Protein AF-A0A542E0P0-F1 (afdb_monomer)

Solvent-accessible surface area (backbone atoms only — not comparable to full-atom values): 4764 Å² total; per-residue (Å²): 137,85,82,83,78,82,76,76,80,77,75,74,90,76,58,90,79,63,78,69,78,80,72,78,72,69,88,80,50,66,70,37,53,34,36,28,83,89,71,41,62,27,32,26,74,40,69,56,90,69,33,29,35,29,34,36,85,93,47,77,45,83,40,54,59,79,40,90,56,58,40,82,112

Structure (mmCIF, N/CA/C/O backbone):
data_AF-A0A542E0P0-F1
#
_entry.id   AF-A0A542E0P0-F1
#
loop_
_atom_site.group_PDB
_atom_site.id
_atom_site.type_symbol
_atom_site.label_atom_id
_atom_site.label_alt_id
_atom_site.label_comp_id
_atom_site.label_asym_id
_atom_site.label_entity_id
_atom_site.label_seq_id
_atom_site.pdbx_PDB_ins_code
_atom_site.Cartn_x
_atom_site.Cartn_y
_atom_site.Cartn_z
_atom_site.occupancy
_atom_site.B_iso_or_equiv
_atom_site.auth_seq_id
_atom_site.auth_comp_id
_atom_site.auth_asym_id
_atom_site.auth_atom_id
_atom_site.pdbx_PDB_model_num
ATOM 1 N N . MET A 1 1 ? 59.088 -1.559 -31.132 1.00 39.69 1 MET A N 1
ATOM 2 C CA . MET A 1 1 ? 57.715 -1.620 -31.681 1.00 39.69 1 MET A CA 1
ATOM 3 C C . MET A 1 1 ? 56.801 -1.923 -30.510 1.00 39.69 1 MET A C 1
ATOM 5 O O . MET A 1 1 ? 56.621 -3.080 -30.160 1.00 39.69 1 MET A O 1
ATOM 9 N N . ASP A 1 2 ? 56.335 -0.879 -29.835 1.00 43.38 2 ASP A N 1
ATOM 10 C CA . ASP A 1 2 ? 55.604 -0.980 -28.572 1.00 43.38 2 ASP A CA 1
ATOM 11 C C . ASP A 1 2 ? 54.126 -1.291 -28.832 1.00 43.38 2 ASP A C 1
ATOM 13 O O . ASP A 1 2 ? 53.369 -0.461 -29.340 1.00 43.38 2 ASP A O 1
ATOM 17 N N . SER A 1 3 ? 53.711 -2.516 -28.510 1.00 50.41 3 SER A N 1
ATOM 18 C CA . SER A 1 3 ? 52.322 -2.964 -28.598 1.00 50.41 3 SER A CA 1
ATOM 19 C C . SER A 1 3 ? 51.500 -2.361 -27.455 1.00 50.41 3 SER A C 1
ATOM 21 O O . SER A 1 3 ? 51.673 -2.712 -26.289 1.00 50.41 3 SER A O 1
ATOM 23 N N . ARG A 1 4 ? 50.600 -1.435 -27.794 1.00 59.25 4 ARG A N 1
ATOM 24 C CA . ARG A 1 4 ? 49.701 -0.746 -26.861 1.00 59.25 4 ARG A CA 1
ATOM 25 C C . ARG A 1 4 ? 48.504 -1.652 -26.541 1.00 59.25 4 ARG A C 1
ATOM 27 O O . ARG A 1 4 ? 47.563 -1.736 -27.325 1.00 59.25 4 ARG A O 1
ATOM 34 N N . SER A 1 5 ? 48.547 -2.347 -25.408 1.00 56.72 5 SER A N 1
ATOM 35 C CA . SER A 1 5 ? 47.462 -3.223 -24.948 1.00 56.72 5 SER A CA 1
ATOM 36 C C . SER A 1 5 ? 46.234 -2.398 -24.543 1.00 56.72 5 SER A C 1
ATOM 38 O O . SER A 1 5 ? 46.269 -1.647 -23.568 1.00 56.72 5 SER A O 1
ATOM 40 N N . THR A 1 6 ? 45.131 -2.527 -25.277 1.00 59.50 6 THR A N 1
ATOM 41 C CA . THR A 1 6 ? 43.823 -1.960 -24.924 1.00 59.50 6 THR A CA 1
ATOM 42 C C . THR A 1 6 ? 43.222 -2.742 -23.756 1.00 59.50 6 THR A C 1
ATOM 44 O O . THR A 1 6 ? 42.551 -3.755 -23.936 1.00 59.50 6 THR A O 1
ATOM 47 N N . ALA A 1 7 ? 43.478 -2.289 -22.528 1.00 62.31 7 ALA A N 1
ATOM 48 C CA . ALA A 1 7 ? 42.888 -2.885 -21.334 1.00 62.31 7 ALA A CA 1
ATOM 49 C C . ALA A 1 7 ? 41.354 -2.737 -21.368 1.00 62.31 7 ALA A C 1
ATOM 51 O O . ALA A 1 7 ? 40.814 -1.639 -21.218 1.00 62.31 7 ALA A O 1
ATOM 52 N N . ALA A 1 8 ? 40.643 -3.848 -21.576 1.00 63.72 8 ALA A N 1
ATOM 53 C CA . ALA A 1 8 ? 39.194 -3.899 -21.459 1.00 63.72 8 ALA A CA 1
ATOM 54 C C . ALA A 1 8 ? 38.802 -3.569 -20.011 1.00 63.72 8 ALA A C 1
ATOM 56 O O . ALA A 1 8 ? 39.146 -4.293 -19.077 1.00 63.72 8 ALA A O 1
ATOM 57 N N . ARG A 1 9 ? 38.109 -2.442 -19.823 1.00 62.34 9 ARG A N 1
ATOM 58 C CA . ARG A 1 9 ? 37.646 -1.960 -18.518 1.00 62.34 9 ARG A CA 1
ATOM 59 C C . ARG A 1 9 ? 36.777 -3.039 -17.866 1.00 62.34 9 ARG A C 1
ATOM 61 O O . ARG A 1 9 ? 35.690 -3.335 -18.365 1.00 62.34 9 ARG A O 1
ATOM 68 N N . SER A 1 10 ? 37.249 -3.638 -16.775 1.00 61.72 10 SER A N 1
ATOM 69 C CA . SER A 1 10 ? 36.471 -4.622 -16.026 1.00 61.72 10 SER A CA 1
ATOM 70 C C . SER A 1 10 ? 35.201 -3.954 -15.488 1.00 61.72 10 SER A C 1
ATOM 72 O O . SER A 1 10 ? 35.243 -2.911 -14.833 1.00 61.72 10 SER A O 1
ATOM 74 N N . LYS A 1 11 ? 34.035 -4.524 -15.814 1.00 63.19 11 LYS A N 1
ATOM 75 C CA . LYS A 1 11 ? 32.764 -4.116 -15.205 1.00 63.19 11 LYS A CA 1
ATOM 76 C C . LYS A 1 11 ? 32.836 -4.521 -13.735 1.00 63.19 11 LYS A C 1
ATOM 78 O O . LYS A 1 11 ? 33.008 -5.702 -13.446 1.00 63.19 11 LYS A O 1
ATOM 83 N N . GLN A 1 12 ? 32.746 -3.553 -12.826 1.00 63.91 12 GLN A N 1
ATOM 84 C CA . GLN A 1 12 ? 32.717 -3.814 -11.386 1.00 63.91 12 GLN A CA 1
ATOM 85 C C . GLN A 1 12 ? 31.597 -4.827 -11.091 1.00 63.91 12 GLN A C 1
ATOM 87 O O . GLN A 1 12 ? 30.433 -4.561 -11.392 1.00 63.91 12 GLN A O 1
ATOM 92 N N . SER A 1 13 ? 31.946 -6.011 -10.569 1.00 60.12 13 SER A N 1
ATOM 93 C CA . SER A 1 13 ? 30.988 -7.110 -10.359 1.00 60.12 13 SER A CA 1
ATOM 94 C C . SER A 1 13 ? 30.006 -6.846 -9.209 1.00 60.12 13 SER A C 1
ATOM 96 O O . SER A 1 13 ? 28.993 -7.530 -9.097 1.00 60.12 13 SER A O 1
ATOM 98 N N . THR A 1 14 ? 30.261 -5.811 -8.408 1.00 60.66 14 THR A N 1
ATOM 99 C CA . THR A 1 14 ? 29.536 -5.434 -7.190 1.00 60.66 14 THR A CA 1
ATOM 100 C C . THR A 1 14 ? 28.961 -4.018 -7.284 1.00 60.66 14 THR A C 1
ATOM 102 O O . THR A 1 14 ? 29.142 -3.206 -6.383 1.00 60.66 14 THR A O 1
ATOM 105 N N . SER A 1 15 ? 28.281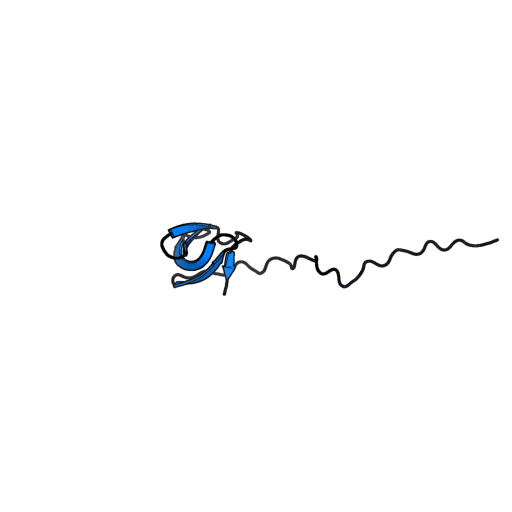 -3.674 -8.383 1.00 63.09 15 SER A N 1
ATOM 106 C CA . SER A 1 15 ? 27.538 -2.405 -8.426 1.00 63.09 15 SER A CA 1
ATOM 107 C C . SER A 1 15 ? 26.337 -2.471 -7.465 1.00 63.09 15 SER A C 1
ATOM 109 O O . SER A 1 15 ? 25.421 -3.255 -7.725 1.00 63.09 15 SER A O 1
ATOM 111 N N . PRO A 1 16 ? 26.288 -1.645 -6.398 1.00 64.69 16 PRO A N 1
ATOM 112 C CA . PRO A 1 16 ? 25.175 -1.623 -5.440 1.00 64.69 16 PRO A CA 1
ATOM 113 C C . PRO A 1 16 ? 23.876 -1.075 -6.052 1.00 64.69 16 PRO A C 1
ATOM 115 O O . PRO A 1 16 ? 22.810 -1.194 -5.463 1.00 64.69 16 PRO A O 1
ATOM 118 N N . PHE A 1 17 ? 23.947 -0.499 -7.256 1.00 64.44 17 PHE A N 1
ATOM 119 C CA . PHE A 1 17 ? 22.792 -0.017 -8.017 1.00 64.44 17 PHE A CA 1
ATOM 120 C C . PHE A 1 17 ? 22.204 -1.080 -8.952 1.00 64.44 17 PHE A C 1
ATOM 122 O O . PHE A 1 17 ? 21.353 -0.764 -9.791 1.00 64.44 17 PHE A O 1
ATOM 129 N N . ARG A 1 18 ? 22.662 -2.337 -8.865 1.00 64.44 18 ARG A N 1
ATOM 130 C CA . ARG A 1 18 ? 22.056 -3.433 -9.617 1.00 64.44 18 ARG A CA 1
ATOM 131 C C . ARG A 1 18 ? 20.665 -3.689 -9.047 1.00 64.44 18 ARG A C 1
ATOM 133 O O . ARG A 1 18 ? 20.528 -4.334 -8.019 1.00 64.44 18 ARG A O 1
ATOM 140 N N . ARG A 1 19 ? 19.642 -3.167 -9.727 1.00 61.69 19 ARG A N 1
ATOM 141 C CA . ARG A 1 19 ? 18.245 -3.496 -9.431 1.00 61.69 19 ARG A CA 1
ATOM 142 C C . ARG A 1 19 ? 18.084 -5.010 -9.541 1.00 61.69 19 ARG A C 1
ATOM 144 O O . ARG A 1 19 ? 18.286 -5.566 -10.623 1.00 61.69 19 ARG A O 1
ATOM 151 N N . GLU A 1 20 ? 17.796 -5.653 -8.415 1.00 64.56 20 GLU A N 1
ATOM 152 C CA . GLU A 1 20 ? 17.387 -7.052 -8.382 1.00 64.56 20 GLU A CA 1
ATOM 153 C C . GLU A 1 20 ? 16.174 -7.240 -9.291 1.00 64.56 20 GLU A C 1
ATOM 155 O O . GLU A 1 20 ? 15.328 -6.348 -9.424 1.00 64.56 20 GLU A O 1
ATOM 160 N N . ALA A 1 21 ? 16.140 -8.381 -9.981 1.00 58.47 21 ALA A N 1
ATOM 161 C CA . ALA A 1 21 ? 14.985 -8.756 -10.779 1.00 58.47 21 ALA A CA 1
ATOM 162 C C . ALA A 1 21 ? 13.750 -8.720 -9.872 1.00 58.47 21 ALA A C 1
ATOM 164 O O . ALA A 1 21 ? 13.809 -9.219 -8.749 1.00 58.47 21 ALA A O 1
ATOM 165 N N . ALA A 1 22 ? 12.673 -8.087 -10.347 1.00 58.19 22 ALA A N 1
ATOM 166 C CA . ALA A 1 22 ? 11.451 -7.955 -9.569 1.00 58.19 22 ALA A CA 1
ATOM 167 C C . ALA A 1 22 ? 11.028 -9.347 -9.064 1.00 58.19 22 ALA A C 1
ATOM 169 O O . ALA A 1 22 ? 10.980 -10.277 -9.879 1.00 58.19 22 ALA A O 1
ATOM 170 N N . PRO A 1 23 ? 10.783 -9.518 -7.752 1.00 59.50 23 PRO A N 1
ATOM 171 C CA . PRO A 1 23 ? 10.324 -10.791 -7.224 1.00 59.50 23 PRO A CA 1
ATOM 172 C C . PRO A 1 23 ? 9.033 -11.214 -7.940 1.00 59.50 23 PRO A C 1
ATOM 174 O O . PRO A 1 23 ? 8.300 -10.351 -8.441 1.00 59.50 23 PRO A O 1
ATOM 177 N N . PRO A 1 24 ? 8.758 -12.529 -8.027 1.00 61.72 24 PRO A N 1
ATOM 178 C CA . PRO A 1 24 ? 7.501 -13.013 -8.583 1.00 61.72 24 PRO A CA 1
ATOM 179 C C . PRO A 1 24 ? 6.339 -12.309 -7.881 1.00 61.72 24 PRO A C 1
ATOM 181 O O . PRO A 1 24 ? 6.396 -12.100 -6.668 1.00 61.72 24 PRO A O 1
ATOM 184 N N . THR A 1 25 ? 5.329 -11.903 -8.658 1.00 63.94 25 THR A N 1
ATOM 185 C CA . THR A 1 25 ? 4.138 -11.225 -8.139 1.00 63.94 25 THR A CA 1
ATOM 186 C C . THR A 1 25 ? 3.576 -12.052 -6.985 1.00 63.94 25 THR A C 1
ATOM 188 O O . THR A 1 25 ? 3.182 -13.194 -7.224 1.00 63.94 25 THR A O 1
ATOM 191 N N . PRO A 1 26 ? 3.592 -11.533 -5.747 1.00 67.25 26 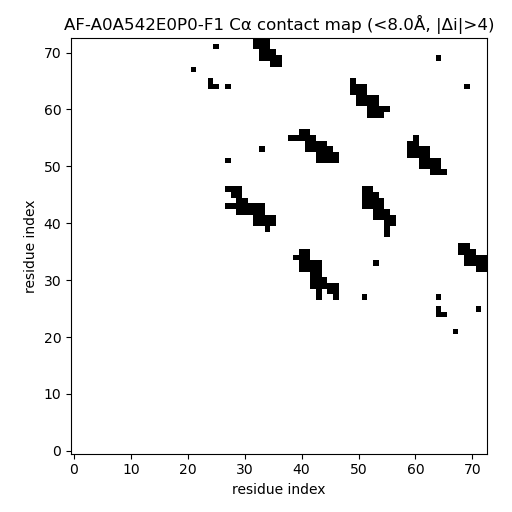PRO A N 1
ATOM 192 C CA . PRO A 1 26 ? 3.044 -12.257 -4.615 1.00 67.25 26 PRO A CA 1
ATOM 193 C C . PRO A 1 26 ? 1.548 -12.455 -4.835 1.00 67.25 26 PRO A C 1
ATOM 195 O O . PRO A 1 26 ? 0.855 -11.527 -5.257 1.00 67.25 26 PRO A O 1
ATOM 198 N N . ASP A 1 27 ? 1.041 -13.644 -4.531 1.00 75.81 27 ASP A N 1
ATOM 199 C CA . ASP A 1 27 ? -0.398 -13.863 -4.457 1.00 75.81 27 ASP A CA 1
ATOM 200 C C . ASP A 1 27 ? -0.915 -13.191 -3.180 1.00 75.81 27 ASP A C 1
ATOM 202 O O . ASP A 1 27 ? -0.854 -13.761 -2.094 1.00 75.81 27 ASP A O 1
ATOM 206 N N . TYR A 1 28 ? -1.374 -11.946 -3.300 1.00 82.00 28 TYR A N 1
ATOM 207 C CA . TYR A 1 28 ? -1.914 -11.194 -2.170 1.00 82.00 28 TYR A CA 1
ATOM 208 C C . TYR A 1 28 ? -3.255 -11.779 -1.722 1.00 82.00 28 TYR A C 1
ATOM 210 O O . TYR A 1 28 ? -4.173 -11.949 -2.532 1.00 82.00 28 TYR A O 1
ATOM 218 N N . GLN A 1 29 ? -3.397 -12.026 -0.422 1.00 85.75 29 GLN A N 1
ATOM 219 C CA . GLN A 1 29 ? -4.651 -12.431 0.204 1.00 85.75 29 GLN A CA 1
ATOM 220 C C . GLN A 1 29 ? -5.264 -11.285 1.010 1.00 85.75 29 GLN A C 1
ATOM 222 O O . GLN A 1 29 ? -4.606 -10.317 1.393 1.00 85.75 29 GLN A O 1
ATOM 227 N N . VAL A 1 30 ? -6.573 -11.375 1.258 1.00 89.44 30 VAL A N 1
ATOM 228 C CA . VAL A 1 30 ? -7.226 -10.476 2.217 1.00 89.44 30 VAL A CA 1
ATOM 229 C C . VAL A 1 30 ? -6.563 -10.678 3.576 1.00 89.44 30 VAL A C 1
ATOM 231 O O . VAL A 1 30 ? -6.269 -11.806 3.948 1.00 89.44 30 VAL A O 1
ATOM 234 N N . ASP A 1 31 ? -6.353 -9.578 4.296 1.00 89.19 31 ASP A N 1
ATOM 235 C CA . ASP A 1 31 ? -5.661 -9.476 5.578 1.00 89.19 31 ASP A CA 1
ATOM 236 C C . ASP A 1 31 ? -4.124 -9.518 5.559 1.00 89.19 31 ASP A C 1
ATOM 238 O O . ASP A 1 31 ? -3.526 -9.273 6.618 1.00 89.19 31 ASP A O 1
ATOM 242 N N . ASP A 1 32 ? -3.492 -9.686 4.394 1.00 88.88 32 ASP A N 1
ATOM 243 C CA . ASP A 1 32 ? -2.034 -9.606 4.256 1.00 88.88 32 ASP A CA 1
ATOM 244 C C . ASP A 1 32 ? -1.492 -8.208 4.551 1.00 88.88 32 ASP A C 1
ATOM 246 O O . ASP A 1 32 ? -2.136 -7.182 4.298 1.00 88.88 32 ASP A O 1
ATOM 250 N N . ARG A 1 33 ? -0.267 -8.164 5.083 1.00 89.88 33 ARG A N 1
ATOM 251 C CA . ARG A 1 33 ? 0.464 -6.918 5.318 1.00 89.88 33 ARG A CA 1
ATOM 252 C C . ARG A 1 33 ? 1.324 -6.588 4.114 1.00 89.88 33 ARG A C 1
ATOM 254 O O . ARG A 1 33 ? 2.047 -7.429 3.594 1.00 89.88 33 ARG A O 1
ATOM 261 N N . VAL A 1 34 ? 1.273 -5.328 3.714 1.00 90.06 34 VAL A N 1
ATOM 262 C CA . VAL A 1 34 ? 2.045 -4.807 2.592 1.00 90.06 34 VAL A CA 1
ATOM 263 C C . VAL A 1 34 ? 2.686 -3.484 2.975 1.00 90.06 34 VAL A C 1
ATOM 265 O O . VAL A 1 34 ? 2.148 -2.714 3.770 1.00 90.06 34 VAL A O 1
ATOM 268 N N . GLN A 1 35 ? 3.841 -3.198 2.399 1.00 89.38 35 GLN A N 1
ATOM 269 C CA . GLN A 1 35 ? 4.512 -1.915 2.503 1.00 89.38 35 GLN A CA 1
ATOM 270 C C . GLN A 1 35 ? 4.411 -1.191 1.164 1.00 89.38 35 GLN A C 1
ATOM 272 O O . GLN A 1 35 ? 4.738 -1.746 0.122 1.00 89.38 35 GLN A O 1
ATOM 277 N N . HIS A 1 36 ? 3.970 0.059 1.186 1.00 88.88 36 HIS A N 1
ATOM 278 C CA . HIS A 1 36 ? 3.911 0.921 0.018 1.00 88.88 36 HIS A CA 1
ATOM 279 C C . HIS A 1 36 ? 4.854 2.110 0.200 1.00 88.88 36 HIS A C 1
ATOM 281 O O . HIS A 1 36 ? 4.789 2.799 1.213 1.00 88.88 36 HIS A O 1
ATOM 287 N N . ASP A 1 37 ? 5.647 2.436 -0.823 1.00 83.81 37 ASP A N 1
ATOM 288 C CA . ASP A 1 37 ? 6.697 3.471 -0.738 1.00 83.81 37 ASP A CA 1
ATOM 289 C C . ASP A 1 37 ? 6.221 4.835 -0.208 1.00 83.81 37 ASP A C 1
ATOM 291 O O . ASP A 1 37 ? 6.904 5.487 0.574 1.00 83.81 37 ASP A O 1
ATOM 295 N N . ARG A 1 38 ? 5.044 5.294 -0.656 1.00 86.88 38 ARG A N 1
ATOM 296 C CA . ARG A 1 38 ? 4.471 6.592 -0.276 1.00 86.88 38 ARG A CA 1
ATOM 297 C C . ARG A 1 38 ? 3.640 6.540 1.006 1.00 86.88 38 ARG A C 1
ATOM 299 O O . ARG A 1 38 ? 3.643 7.506 1.758 1.00 86.88 38 ARG A O 1
ATOM 306 N N . HIS A 1 39 ? 2.873 5.471 1.201 1.00 85.75 39 HIS A N 1
ATOM 307 C CA . HIS A 1 39 ? 1.871 5.390 2.268 1.00 85.75 39 HIS A CA 1
ATOM 308 C C . HIS A 1 39 ? 2.361 4.623 3.503 1.00 85.75 39 HIS A C 1
ATOM 310 O O . HIS A 1 39 ? 1.726 4.682 4.552 1.00 85.75 39 HIS A O 1
ATOM 316 N N . GLY A 1 40 ? 3.500 3.939 3.401 1.00 88.81 40 GLY A N 1
ATOM 317 C CA . GLY A 1 40 ? 4.052 3.113 4.461 1.00 88.81 40 GLY A CA 1
ATOM 318 C C . GLY A 1 40 ? 3.333 1.772 4.571 1.00 88.81 40 GLY A C 1
ATOM 319 O O . GLY A 1 40 ? 3.037 1.123 3.571 1.00 88.81 40 GLY A O 1
ATOM 320 N N . LEU A 1 41 ? 3.094 1.3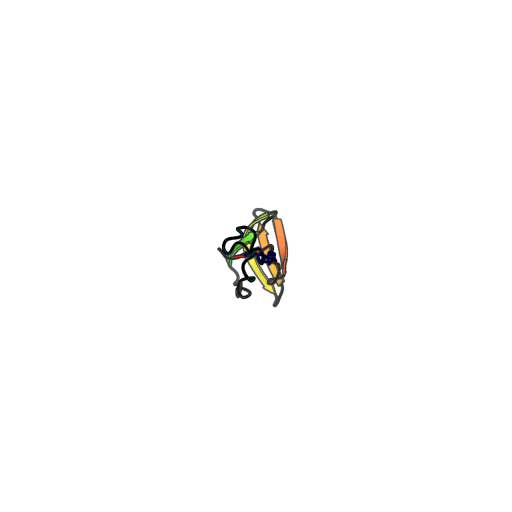30 5.802 1.00 90.81 41 LEU A N 1
ATOM 321 C CA . LEU A 1 41 ? 2.508 0.025 6.095 1.00 90.81 41 LEU A CA 1
ATOM 322 C C . LEU A 1 41 ? 0.994 0.032 5.868 1.00 90.81 41 LEU A C 1
ATOM 324 O O . LEU A 1 41 ? 0.286 0.929 6.327 1.00 90.81 41 LEU A O 1
ATOM 328 N N . GLY A 1 42 ? 0.500 -1.002 5.200 1.00 92.44 42 GLY A N 1
ATOM 329 C CA . GLY A 1 42 ? -0.912 -1.206 4.931 1.00 92.44 42 GLY A CA 1
ATOM 330 C C . GLY A 1 42 ? -1.325 -2.663 5.067 1.00 92.44 42 GLY A C 1
ATOM 331 O O . GLY A 1 42 ? -0.496 -3.5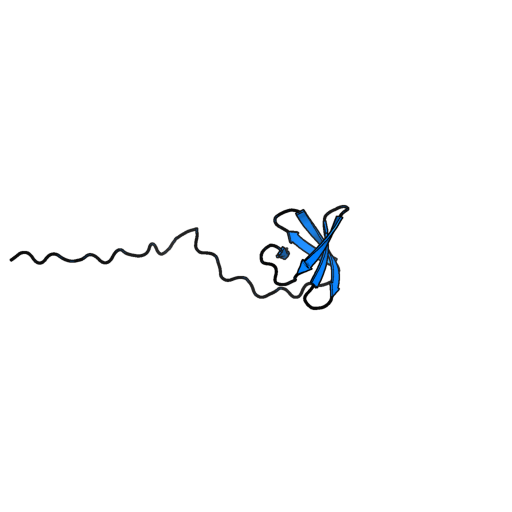69 5.161 1.00 92.44 42 GLY A O 1
ATOM 332 N N . ARG A 1 43 ? -2.638 -2.880 5.097 1.00 93.81 43 ARG A N 1
ATOM 333 C CA . ARG A 1 43 ? -3.243 -4.212 5.119 1.00 93.81 43 ARG A CA 1
ATOM 334 C C . ARG A 1 43 ? -4.218 -4.360 3.966 1.00 93.81 43 ARG A C 1
ATOM 336 O O . ARG A 1 43 ? -5.031 -3.465 3.735 1.00 93.81 43 ARG A O 1
ATOM 343 N N . VAL A 1 44 ? -4.149 -5.473 3.253 1.00 92.81 44 VAL A N 1
ATOM 344 C CA . VAL A 1 44 ? -5.072 -5.779 2.162 1.00 92.81 44 VAL A CA 1
ATOM 345 C C . VAL A 1 44 ? -6.460 -6.018 2.751 1.00 92.81 44 VAL A C 1
ATOM 347 O O . VAL A 1 44 ? -6.647 -6.889 3.590 1.00 92.81 44 VAL A O 1
ATOM 350 N N . VAL A 1 45 ? -7.448 -5.230 2.335 1.00 93.62 45 VAL A N 1
ATOM 351 C CA . VAL A 1 45 ? -8.846 -5.373 2.786 1.00 93.62 45 VAL A CA 1
ATOM 352 C C . VAL A 1 45 ? -9.719 -6.065 1.750 1.00 93.62 45 VAL A C 1
ATOM 354 O O . VAL A 1 45 ? -10.756 -6.634 2.089 1.00 93.62 45 VAL A O 1
ATOM 357 N N . ARG A 1 46 ? -9.326 -6.015 0.475 1.00 90.75 46 ARG A N 1
ATOM 358 C CA . ARG A 1 46 ? -10.036 -6.689 -0.609 1.00 90.75 46 ARG A CA 1
ATOM 359 C C . ARG A 1 46 ? -9.096 -6.941 -1.778 1.00 90.75 46 ARG A C 1
ATOM 361 O O . ARG A 1 46 ? -8.293 -6.075 -2.102 1.00 90.75 46 ARG A O 1
ATOM 368 N N . VAL A 1 47 ? -9.243 -8.086 -2.434 1.00 88.88 47 VAL A N 1
ATOM 369 C CA . VAL A 1 47 ? -8.512 -8.429 -3.659 1.00 88.88 47 VAL A CA 1
ATOM 370 C C . VAL A 1 47 ? -9.518 -8.624 -4.790 1.00 88.88 47 VAL A C 1
ATOM 372 O O . VAL A 1 47 ? -10.543 -9.285 -4.624 1.00 88.88 47 VAL A O 1
ATOM 375 N N . HIS A 1 48 ? -9.237 -8.007 -5.928 1.00 87.94 48 HIS A N 1
ATOM 376 C CA . HIS A 1 48 ? -10.019 -8.009 -7.156 1.00 87.94 48 HIS A CA 1
ATOM 377 C C . HIS A 1 48 ? -9.104 -8.361 -8.336 1.00 87.94 48 HIS A C 1
ATOM 379 O O . HIS A 1 48 ? -8.674 -7.485 -9.083 1.00 87.94 48 HIS A O 1
ATOM 385 N N . GLY A 1 49 ? -8.815 -9.653 -8.515 1.00 84.88 49 GLY A N 1
ATOM 386 C CA . GLY A 1 49 ? -7.958 -10.123 -9.609 1.00 84.88 49 GLY A CA 1
ATOM 387 C C . GLY A 1 49 ? -6.575 -9.469 -9.558 1.00 84.88 49 GLY A C 1
ATOM 388 O O . GLY A 1 49 ? -5.844 -9.666 -8.594 1.00 84.88 49 GLY A O 1
ATOM 389 N N . ASP A 1 50 ? -6.246 -8.655 -10.567 1.00 85.94 50 ASP A N 1
ATOM 390 C CA . ASP A 1 50 ? -4.971 -7.923 -10.653 1.00 85.94 50 ASP A CA 1
ATOM 391 C C . ASP A 1 50 ? -4.923 -6.626 -9.806 1.00 85.94 50 ASP A C 1
ATOM 393 O O . ASP A 1 50 ? -3.915 -5.919 -9.783 1.00 85.94 50 ASP A O 1
ATOM 397 N N . ARG A 1 51 ? -6.004 -6.272 -9.103 1.00 88.44 51 ARG A N 1
ATOM 398 C CA . ARG A 1 51 ? -6.068 -5.097 -8.220 1.00 88.44 51 ARG A CA 1
ATOM 399 C C . ARG A 1 51 ? -6.391 -5.483 -6.793 1.00 88.44 51 ARG A C 1
ATOM 401 O O . ARG A 1 51 ? -7.107 -6.446 -6.548 1.00 88.44 51 ARG A O 1
ATOM 408 N N . MET A 1 52 ? -5.910 -4.707 -5.834 1.00 90.50 52 MET A N 1
ATOM 409 C CA . MET A 1 52 ? -6.223 -4.895 -4.425 1.00 90.50 52 MET A CA 1
ATOM 410 C C . MET A 1 52 ? -6.470 -3.552 -3.744 1.00 90.50 52 MET A C 1
ATOM 412 O O . MET A 1 52 ? -5.801 -2.556 -4.006 1.00 90.50 52 MET A O 1
ATOM 416 N N . HIS A 1 53 ? -7.414 -3.534 -2.813 1.00 93.44 53 HIS A N 1
ATOM 417 C CA . HIS A 1 53 ? -7.619 -2.403 -1.927 1.00 93.44 53 H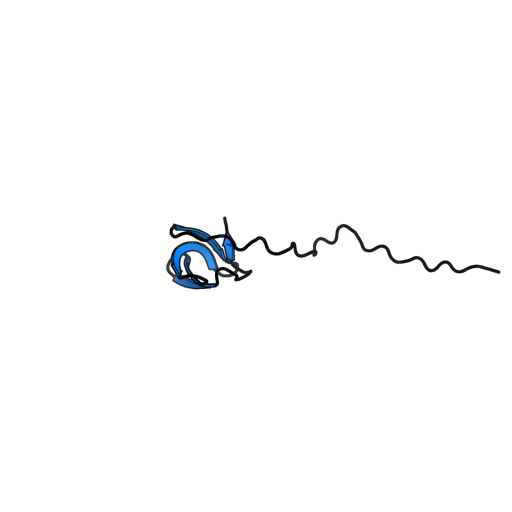IS A CA 1
ATOM 418 C C . HIS A 1 53 ? -6.781 -2.618 -0.677 1.00 93.44 53 HIS A C 1
ATOM 420 O O . HIS A 1 53 ? -6.985 -3.583 0.066 1.00 93.44 53 HIS A O 1
ATOM 426 N N . VAL A 1 54 ? -5.865 -1.691 -0.429 1.00 92.88 54 VAL A N 1
ATOM 427 C CA . VAL A 1 54 ? -5.009 -1.693 0.752 1.00 92.88 54 VAL A CA 1
ATOM 428 C C . VAL A 1 54 ? -5.417 -0.547 1.662 1.00 92.88 54 VAL A C 1
ATOM 430 O O . VAL A 1 54 ? -5.524 0.604 1.236 1.00 92.88 54 VAL A O 1
ATOM 433 N N . ARG A 1 55 ? -5.628 -0.857 2.937 1.00 94.00 55 ARG A N 1
ATOM 434 C CA . ARG A 1 55 ? -5.860 0.132 3.983 1.00 94.00 55 ARG A CA 1
ATOM 435 C C . ARG A 1 55 ? -4.527 0.570 4.583 1.00 94.00 55 ARG A C 1
ATOM 437 O O . ARG A 1 55 ? -3.871 -0.214 5.266 1.00 94.00 55 ARG A O 1
ATOM 444 N N . PHE A 1 56 ? -4.167 1.827 4.356 1.00 90.75 56 PHE A N 1
ATOM 445 C CA . PHE A 1 56 ? -3.030 2.521 4.958 1.00 90.75 56 PHE A CA 1
ATOM 446 C C . PHE A 1 56 ? -3.553 3.462 6.050 1.00 90.75 56 PHE A C 1
ATOM 448 O O . PHE A 1 56 ? -3.985 4.582 5.772 1.00 90.75 56 PHE A O 1
ATOM 455 N N . GLY A 1 57 ? -3.582 2.987 7.298 1.00 88.31 57 GLY A N 1
ATOM 456 C CA . GLY A 1 57 ? -4.189 3.725 8.411 1.00 88.31 57 GLY A CA 1
ATOM 457 C C . GLY A 1 57 ? -5.691 3.962 8.199 1.00 88.31 57 GLY A C 1
ATOM 458 O O . GLY A 1 57 ? -6.493 3.024 8.244 1.00 88.31 57 GLY A O 1
ATOM 459 N N . GLU A 1 58 ? -6.079 5.216 7.967 1.00 89.38 58 GLU A N 1
ATOM 460 C CA . GLU A 1 58 ? -7.471 5.622 7.708 1.00 89.38 58 GLU A CA 1
ATOM 461 C C . GLU A 1 58 ? -7.827 5.675 6.215 1.00 89.38 58 GLU A C 1
ATOM 463 O O . GLU A 1 58 ? -9.006 5.681 5.861 1.00 89.38 58 GLU A O 1
ATOM 468 N N . THR A 1 59 ? -6.831 5.644 5.327 1.00 91.19 59 THR A N 1
ATOM 469 C CA . THR A 1 59 ? -7.040 5.760 3.880 1.00 91.19 59 THR A CA 1
ATOM 470 C C . THR A 1 59 ? -7.062 4.383 3.230 1.00 91.19 59 THR A C 1
ATOM 472 O O . THR A 1 59 ? -6.204 3.544 3.498 1.00 91.19 59 THR A O 1
ATOM 475 N N . THR A 1 60 ? -8.019 4.149 2.333 1.00 93.00 60 THR A N 1
ATOM 476 C CA . THR A 1 60 ? -8.018 2.969 1.454 1.00 93.00 60 THR A CA 1
ATOM 477 C C . THR A 1 60 ? -7.543 3.383 0.069 1.00 93.00 60 THR A C 1
ATOM 479 O O . THR A 1 60 ? -8.076 4.333 -0.501 1.00 93.00 60 THR A O 1
ATOM 482 N N . VAL A 1 61 ? -6.539 2.689 -0.462 1.00 90.94 61 VAL A N 1
ATOM 483 C CA . VAL A 1 61 ? -5.955 2.953 -1.782 1.00 90.94 61 VAL A CA 1
ATOM 484 C C . VAL A 1 61 ? -6.108 1.704 -2.642 1.00 90.94 61 VAL A C 1
ATOM 486 O O . VAL A 1 61 ? -5.819 0.598 -2.186 1.00 90.94 61 VAL A O 1
ATOM 489 N N . ASP A 1 62 ? -6.567 1.892 -3.877 1.00 91.38 62 ASP A N 1
ATOM 490 C CA . ASP A 1 62 ? -6.575 0.847 -4.900 1.00 91.38 62 ASP A CA 1
ATOM 491 C C . ASP A 1 62 ? -5.178 0.738 -5.523 1.00 91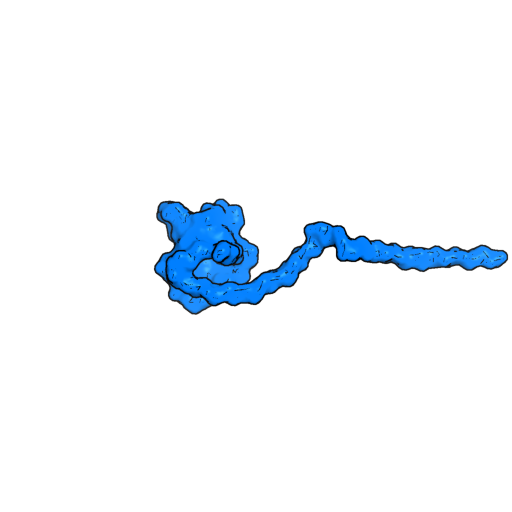.38 62 ASP A C 1
ATOM 493 O O . ASP A 1 62 ? -4.615 1.735 -5.992 1.00 91.38 62 ASP A O 1
ATOM 497 N N . VAL A 1 63 ? -4.597 -0.459 -5.480 1.00 88.38 63 VAL A N 1
ATOM 498 C CA . VAL A 1 63 ? -3.243 -0.728 -5.954 1.00 88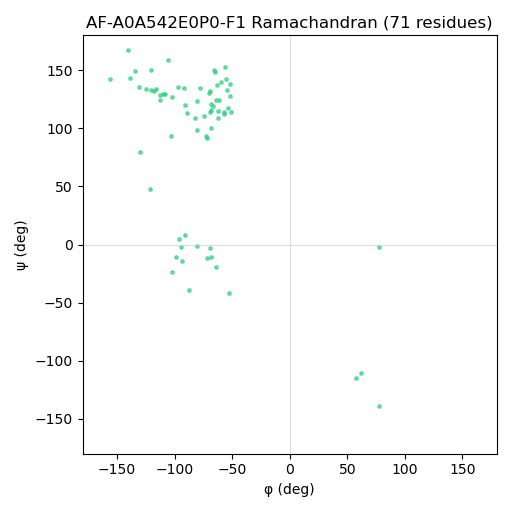.38 63 VAL A CA 1
ATOM 499 C C . VAL A 1 63 ? -3.224 -1.950 -6.861 1.00 88.38 63 VAL A C 1
ATOM 501 O O . VAL A 1 63 ? -3.807 -2.987 -6.561 1.00 88.38 63 VAL A O 1
ATOM 504 N N . ASP A 1 64 ? -2.516 -1.825 -7.977 1.00 87.75 64 ASP A N 1
ATOM 505 C CA . ASP A 1 64 ? -2.232 -2.938 -8.878 1.00 87.75 64 ASP A CA 1
ATOM 506 C C . ASP A 1 64 ? -1.268 -3.929 -8.208 1.00 87.75 64 ASP A C 1
ATOM 508 O O . ASP A 1 64 ? -0.239 -3.515 -7.662 1.00 87.75 64 ASP A O 1
ATOM 512 N N . CYS A 1 65 ? -1.578 -5.226 -8.246 1.00 79.81 65 CYS A N 1
ATOM 513 C CA . CYS A 1 65 ? -0.756 -6.265 -7.619 1.00 79.81 65 CYS A CA 1
ATOM 514 C C . CYS A 1 65 ? 0.639 -6.394 -8.240 1.00 79.81 65 CYS A C 1
ATOM 516 O O . CYS A 1 65 ? 1.557 -6.896 -7.596 1.00 79.81 65 CYS A O 1
ATOM 518 N N . ARG A 1 66 ? 0.834 -5.897 -9.466 1.00 80.00 66 ARG A N 1
ATOM 519 C CA . ARG A 1 66 ? 2.126 -5.883 -10.168 1.00 80.00 66 ARG A CA 1
ATOM 520 C C . ARG A 1 66 ? 2.852 -4.554 -10.017 1.00 80.00 66 ARG A C 1
ATOM 522 O O . ARG A 1 66 ? 3.894 -4.345 -10.641 1.00 80.00 66 ARG A O 1
ATOM 529 N N . SER A 1 67 ? 2.313 -3.634 -9.217 1.00 79.38 67 SER A N 1
ATOM 530 C CA . SER A 1 67 ? 2.958 -2.355 -8.958 1.00 79.38 67 SER A CA 1
ATOM 531 C C . SER A 1 67 ? 4.290 -2.580 -8.235 1.00 79.38 67 SER A C 1
ATOM 533 O O . SER A 1 67 ? 4.300 -3.117 -7.129 1.00 79.38 67 SER A O 1
ATOM 535 N N . PRO A 1 68 ? 5.419 -2.084 -8.774 1.00 78.81 68 PRO A N 1
ATOM 536 C CA . PRO A 1 68 ? 6.728 -2.234 -8.138 1.00 78.81 68 PRO A CA 1
ATOM 537 C C . PRO A 1 68 ? 6.871 -1.422 -6.841 1.00 78.81 68 PRO A C 1
ATOM 539 O O . PRO A 1 68 ? 7.926 -1.465 -6.222 1.00 78.81 68 PRO A O 1
ATOM 542 N N . ARG A 1 69 ? 5.844 -0.643 -6.470 1.00 83.31 69 ARG A N 1
ATOM 543 C CA . ARG A 1 69 ? 5.807 0.206 -5.268 1.00 83.31 69 ARG A CA 1
ATOM 544 C C . ARG A 1 69 ? 5.147 -0.467 -4.069 1.00 83.31 69 ARG A C 1
ATOM 546 O O . ARG A 1 69 ? 5.000 0.184 -3.036 1.00 83.31 69 ARG A O 1
ATOM 553 N N . VAL A 1 70 ? 4.656 -1.697 -4.237 1.00 83.44 70 VAL A N 1
ATOM 554 C CA . VAL A 1 70 ? 4.082 -2.500 -3.158 1.00 83.44 70 VAL A CA 1
ATOM 555 C C . VAL A 1 70 ? 4.990 -3.681 -2.899 1.00 83.44 70 VAL A C 1
ATOM 557 O O . VAL A 1 70 ? 5.276 -4.479 -3.788 1.00 83.44 70 VAL A O 1
ATOM 560 N N . HIS A 1 71 ? 5.416 -3.793 -1.654 1.00 82.81 71 HIS A N 1
ATOM 561 C CA . HIS A 1 71 ? 6.281 -4.848 -1.171 1.00 82.81 71 HIS A CA 1
ATOM 562 C C . HIS A 1 71 ? 5.490 -5.721 -0.193 1.00 82.81 71 HIS A C 1
ATOM 564 O O . HIS A 1 71 ? 4.849 -5.180 0.714 1.00 82.81 71 HIS A O 1
ATOM 570 N N . PRO A 1 72 ? 5.480 -7.051 -0.368 1.00 83.12 72 PRO A N 1
ATOM 571 C CA . PRO A 1 72 ? 4.967 -7.950 0.660 1.00 83.12 72 PRO A CA 1
ATOM 572 C C . PRO A 1 72 ? 5.875 -7.884 1.901 1.00 83.12 72 PRO A C 1
ATOM 574 O O . PRO A 1 72 ? 7.072 -7.610 1.775 1.00 83.12 72 PRO A O 1
ATOM 577 N N . LEU A 1 73 ? 5.299 -8.117 3.081 1.00 78.69 73 LEU A N 1
ATOM 578 C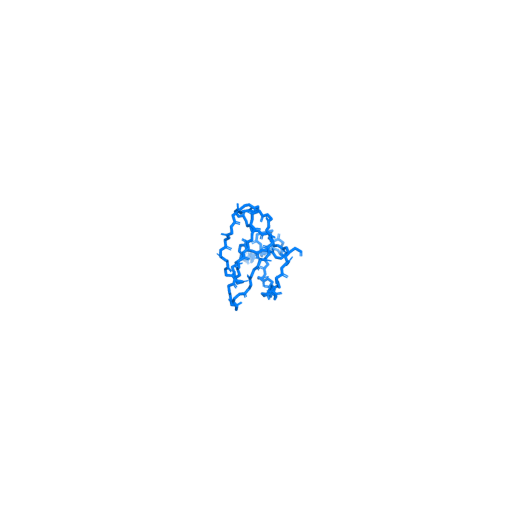 CA . LEU A 1 73 ? 6.018 -8.209 4.358 1.00 78.69 73 LEU A CA 1
ATOM 579 C C . LEU A 1 73 ? 6.026 -9.629 4.910 1.00 78.69 73 LEU A C 1
ATOM 581 O O . LEU A 1 73 ? 5.033 -10.349 4.673 1.00 78.69 73 LEU A O 1
#

Secondary structure (DSSP, 8-state):
---------PPPTT-TT--PPPPP-----TT-EEEETTTEEEEEEEEETTEEEEEETTEEEEEETT-TTEEE-

pLDDT: m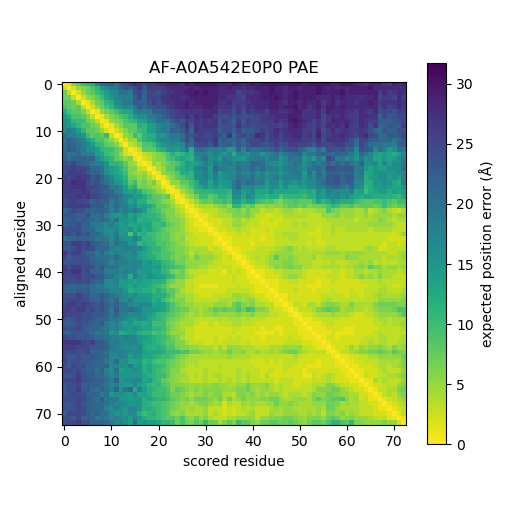ean 77.74, std 14.23, range [39.69, 94.0]

Foldseek 3Di:
DDDDDPPDPDDDPDDVPPPDDQPDQDPDDAQFWKQFPPLGIWGFHADDPQWTWTDRPPDTDIDGSPPSRIGGD

Sequence (73 aa):
MDSRSTAARSKQSTSPFRREAAPPTPDYQVDDRVQHDRHGLGRVVRVHGDRMHVRFGETTVDVDCRSPRVHPL

Organism: NCBI:txid402171

Nearest PDB structures (foldseek):
  7egt-assembly2_B  TM=8.684E-01  e=1.134E-03  Thermus thermophilus
  7uw8-assembly1_A  TM=8.743E-01  e=6.660E-01  Drosophila melanogaster
  5xon-assembly1_W  TM=7.817E-01  e=2.955E-01  Komagataella phaffii GS115
  8p4f-assembly1_Z  TM=6.510E-01  e=1.157E-01  Homo sapiens
  6puz-assembly1_B-2  TM=7.234E-01  e=6.256E-01  Saccharolobus solfataricus P2

Radius of gyration: 21.13 Å; Cα contacts (8 Å, |Δi|>4): 98; chains: 1; bounding box: 68×20×40 Å

Mean predicted aligned error: 11.95 Å